Protein AF-A0AAW1EGA3-F1 (afdb_monomer_lite)

pLDDT: mean 71.76, std 21.98, range [34.47, 97.81]

InterPro domains:
  IPR052986 Interferon-induced very large GTPase [PTHR14819] (20-85)
  IPR060179 Interferon-induced very large GTPase 1, C-terminal [PF26772] (19-81)

Foldseek 3Di:
DDDDDDDDDDPDDPDDPPCVCVVPVPDPPDPDDPLNCLQVLLVLLCLVVCQVVVCVVVVHDRDDRDPVSPVRDPVSNVVSVCCVVVVPPPD

Sequence (91 aa):
MAQGNPVKSKPGMSVAGRDLHSLYPDRSISPEDPNSQMPSVYWRYVLARFNERFAKEYEQEPAEVPEEWEKITKEEALYSLRKGFLSGQYK

Radius of gyration: 19.72 Å; chains: 1; bounding box: 49×30×65 Å

Structure (mmCIF, N/CA/C/O backbone):
data_AF-A0AAW1EGA3-F1
#
_entry.id   AF-A0AAW1EGA3-F1
#
loop_
_atom_site.group_PDB
_atom_site.id
_atom_site.type_symbol
_atom_site.label_atom_id
_atom_site.label_alt_id
_atom_site.label_comp_id
_atom_site.label_asym_id
_atom_site.label_entity_id
_atom_site.label_seq_id
_atom_site.pdbx_PDB_ins_code
_atom_site.Cartn_x
_atom_site.Cartn_y
_atom_site.Cartn_z
_atom_site.occupancy
_atom_site.B_iso_or_equiv
_atom_site.auth_seq_id
_atom_site.auth_comp_id
_atom_site.auth_asym_id
_atom_site.auth_atom_id
_atom_site.pdbx_PDB_model_num
ATOM 1 N N . MET A 1 1 ? -41.360 -20.698 37.399 1.00 35.38 1 MET A N 1
ATOM 2 C CA . MET A 1 1 ? -39.948 -21.106 37.599 1.00 35.38 1 MET A CA 1
ATOM 3 C C . MET A 1 1 ? -39.552 -21.858 36.330 1.00 35.38 1 MET A C 1
ATOM 5 O O . MET A 1 1 ? -40.334 -22.703 35.938 1.00 35.38 1 MET A O 1
ATOM 9 N N . ALA A 1 2 ? -38.497 -21.578 35.573 1.00 38.03 2 ALA A N 1
ATOM 10 C CA . ALA A 1 2 ? -37.282 -20.822 35.822 1.00 38.03 2 ALA A CA 1
ATOM 11 C C . ALA A 1 2 ? -36.858 -20.034 34.566 1.00 38.03 2 ALA A C 1
ATOM 13 O O . ALA A 1 2 ? -37.194 -20.383 33.438 1.00 38.03 2 ALA A O 1
ATOM 14 N N . GLN A 1 3 ? -36.124 -18.960 34.833 1.00 38.31 3 GLN A N 1
ATOM 15 C CA . GLN A 1 3 ? -35.347 -18.140 33.910 1.00 38.31 3 GLN A CA 1
ATOM 16 C C . GLN A 1 3 ? -34.104 -18.898 33.408 1.00 38.31 3 GLN A C 1
ATOM 18 O O . GLN A 1 3 ? -33.543 -19.704 34.148 1.00 38.31 3 GLN A O 1
ATOM 23 N N . GLY A 1 4 ? -33.633 -18.571 32.201 1.00 34.47 4 GLY A N 1
ATOM 24 C CA . GLY A 1 4 ? -32.366 -19.044 31.631 1.00 34.47 4 GLY A CA 1
ATOM 25 C C . GLY A 1 4 ? -31.933 -18.177 30.444 1.00 34.47 4 GLY A C 1
ATOM 26 O O . GLY A 1 4 ? -32.439 -18.339 29.344 1.00 34.47 4 GLY A O 1
ATOM 27 N N . ASN A 1 5 ? -31.049 -17.221 30.725 1.00 44.78 5 ASN A N 1
ATOM 28 C CA . ASN A 1 5 ? -30.608 -16.070 29.922 1.00 44.78 5 ASN A CA 1
ATOM 29 C C . ASN A 1 5 ? -29.750 -16.388 28.662 1.00 44.78 5 ASN A C 1
ATOM 31 O O . ASN A 1 5 ? -29.288 -17.518 28.503 1.00 44.78 5 ASN A O 1
ATOM 35 N N . PRO A 1 6 ? -29.501 -15.384 27.785 1.00 46.28 6 PRO A N 1
ATOM 36 C CA . PRO A 1 6 ? -28.995 -15.553 26.423 1.00 46.28 6 PRO A CA 1
ATOM 37 C C . PRO A 1 6 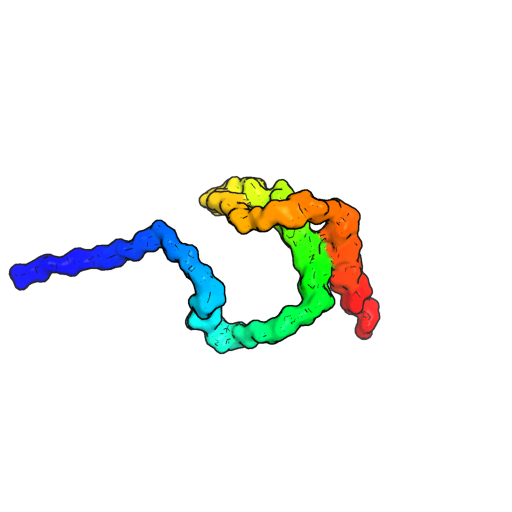? -27.477 -15.759 26.368 1.00 46.28 6 PRO A C 1
ATOM 39 O O . PRO A 1 6 ? -26.712 -15.155 27.126 1.00 46.28 6 PRO A O 1
ATOM 42 N N . VAL A 1 7 ? -27.024 -16.580 25.418 1.00 39.66 7 VAL A N 1
ATOM 43 C CA . VAL A 1 7 ? -25.597 -16.765 25.135 1.00 39.66 7 VAL A CA 1
ATOM 44 C C . VAL A 1 7 ? -25.047 -15.492 24.493 1.00 39.66 7 VAL A C 1
ATOM 46 O O . VAL A 1 7 ? -25.315 -15.182 23.337 1.00 39.66 7 VAL A O 1
ATOM 49 N N . LYS A 1 8 ? -24.256 -14.753 25.275 1.00 41.97 8 LYS A N 1
ATOM 50 C CA . LYS A 1 8 ? -23.355 -13.702 24.799 1.00 41.97 8 LYS A CA 1
ATOM 51 C C . LYS A 1 8 ? -22.281 -14.341 23.912 1.00 41.97 8 LYS A C 1
ATOM 53 O O . LYS A 1 8 ? -21.452 -15.100 24.414 1.00 41.97 8 LYS A O 1
ATOM 58 N N . SER A 1 9 ? -22.257 -14.022 22.623 1.00 42.69 9 SER A N 1
ATOM 59 C CA . SER A 1 9 ? -21.117 -14.320 21.751 1.00 42.69 9 SER A CA 1
ATOM 60 C C . SER A 1 9 ? -19.995 -13.312 22.019 1.00 42.69 9 SER A C 1
ATOM 62 O O . SER A 1 9 ? -20.171 -12.107 21.848 1.00 42.69 9 SER A O 1
ATOM 64 N N . LYS A 1 10 ? -18.859 -13.817 22.507 1.00 42.53 10 LYS A N 1
ATOM 65 C CA . LYS A 1 10 ? -17.635 -13.058 22.810 1.00 42.53 10 LYS A CA 1
ATOM 66 C C . LYS A 1 10 ? -16.983 -12.520 21.521 1.00 42.53 10 LYS A C 1
ATOM 68 O O . LYS A 1 10 ? -16.925 -13.276 20.551 1.00 42.53 10 LYS A O 1
ATOM 73 N N . PRO A 1 11 ? -16.428 -11.294 21.509 1.00 45.53 11 PRO A N 1
ATOM 74 C CA . PRO A 1 11 ? -15.562 -10.832 20.431 1.00 45.53 11 PRO A CA 1
ATOM 75 C C . PRO A 1 11 ? -14.147 -11.376 20.673 1.00 45.53 11 PRO A C 1
ATOM 77 O O . PRO A 1 11 ? -13.593 -11.220 21.759 1.00 45.53 11 PRO A O 1
ATOM 80 N N . GLY A 1 12 ? -13.597 -12.079 19.686 1.00 51.44 12 GLY A N 1
ATOM 81 C CA . GLY A 1 12 ? -12.259 -12.676 19.782 1.00 51.44 12 GLY A CA 1
ATOM 82 C C . GLY A 1 12 ? -12.074 -13.966 18.988 1.00 51.44 12 GLY A C 1
ATOM 83 O O . GLY A 1 12 ? -11.268 -14.806 19.380 1.00 51.44 12 GLY A O 1
ATOM 84 N N . MET A 1 13 ? -12.826 -14.169 17.903 1.00 43.72 13 MET A N 1
ATOM 85 C CA . MET A 1 13 ? -12.653 -15.353 17.068 1.00 43.72 13 MET A CA 1
ATOM 86 C C . MET A 1 13 ? -11.689 -15.024 15.931 1.00 43.72 13 MET A C 1
ATOM 88 O O . MET A 1 13 ? -12.088 -14.582 14.857 1.00 43.72 13 MET A O 1
ATOM 92 N N . SER A 1 14 ? -10.401 -15.238 16.197 1.00 54.41 14 SER A N 1
ATOM 93 C CA . SER A 1 14 ? -9.427 -15.543 15.153 1.00 54.41 14 SER A CA 1
ATOM 94 C C . SER A 1 14 ? -9.908 -16.818 14.460 1.00 54.41 14 SER A C 1
ATOM 96 O O . SER A 1 14 ? -9.738 -17.936 14.950 1.00 54.41 14 SER A O 1
ATOM 98 N N . VAL A 1 15 ? -10.642 -16.629 13.368 1.00 49.88 15 VAL A N 1
ATOM 99 C CA . VAL A 1 15 ? -11.095 -17.714 12.511 1.00 49.88 15 VAL A CA 1
ATOM 100 C C . VAL A 1 15 ? -9.896 -18.129 11.672 1.00 49.88 15 VAL A C 1
ATOM 102 O O . VAL A 1 15 ? -9.486 -17.438 10.740 1.00 49.88 15 VAL A O 1
ATOM 105 N N . ALA A 1 16 ? -9.312 -19.273 12.028 1.00 50.31 16 ALA A N 1
ATOM 106 C CA . ALA A 1 16 ? -8.410 -19.992 11.144 1.00 50.31 16 ALA A CA 1
ATOM 107 C C . ALA A 1 16 ? -9.116 -20.162 9.790 1.00 50.31 16 ALA A C 1
ATOM 109 O O . ALA A 1 16 ? -10.284 -20.546 9.769 1.00 50.31 16 ALA A O 1
ATOM 110 N N . GLY A 1 17 ? -8.422 -19.893 8.676 1.00 51.53 17 GLY A N 1
ATOM 111 C CA . GLY A 1 17 ? -8.987 -19.703 7.323 1.00 51.53 17 GLY A CA 1
ATOM 112 C C . GLY A 1 17 ? -9.872 -20.820 6.739 1.00 51.53 17 GLY A C 1
ATOM 113 O O . GLY A 1 17 ? -10.323 -20.717 5.605 1.00 51.53 17 GLY A O 1
ATOM 114 N N . ARG A 1 18 ? -10.153 -21.871 7.509 1.00 49.19 18 ARG A N 1
ATOM 115 C CA . ARG A 1 18 ? -11.072 -22.963 7.200 1.00 49.19 18 ARG A CA 1
ATOM 116 C C . ARG A 1 18 ? -12.547 -22.543 7.228 1.00 49.19 18 ARG A C 1
ATOM 118 O O . ARG A 1 18 ? -13.303 -23.055 6.409 1.00 49.19 18 ARG A O 1
ATOM 125 N N . ASP A 1 19 ? -12.954 -21.586 8.067 1.00 50.66 19 ASP A N 1
ATOM 126 C CA . ASP A 1 19 ? -14.384 -21.226 8.166 1.00 50.66 19 ASP A CA 1
ATOM 127 C C . ASP A 1 19 ? -14.840 -20.178 7.135 1.00 50.66 19 ASP A C 1
ATOM 129 O O . ASP A 1 19 ? -16.027 -19.894 7.018 1.00 50.66 19 ASP A O 1
ATOM 133 N N . LEU A 1 20 ? -13.938 -19.627 6.316 1.00 50.53 20 LEU A N 1
ATOM 134 C CA . LEU A 1 20 ? -14.333 -18.732 5.217 1.00 50.53 20 LEU A CA 1
ATOM 135 C C . LEU A 1 20 ? -15.108 -19.471 4.113 1.00 50.53 20 LEU A C 1
ATOM 137 O O . LEU A 1 20 ? -15.960 -18.879 3.451 1.00 50.53 20 LEU A O 1
ATOM 141 N N . HIS A 1 21 ? -14.849 -20.768 3.942 1.00 53.91 21 HIS A N 1
ATOM 142 C CA . HIS A 1 21 ? -15.543 -21.609 2.967 1.00 53.91 21 HIS A CA 1
ATOM 143 C C . HIS A 1 21 ? -16.993 -21.915 3.343 1.00 53.91 21 HIS A C 1
ATOM 145 O O . HIS A 1 21 ? -17.830 -22.071 2.458 1.00 53.91 21 HIS A O 1
ATOM 151 N N . SER A 1 22 ? -17.306 -22.006 4.638 1.00 54.88 22 SER A N 1
ATOM 152 C CA . SER A 1 22 ? -18.650 -22.378 5.092 1.00 54.88 22 SER A CA 1
ATOM 153 C C . SER A 1 22 ? -19.669 -21.253 4.892 1.00 54.88 22 SER A C 1
ATOM 155 O O . SER A 1 22 ? -20.861 -21.524 4.769 1.00 54.88 22 SER A O 1
ATOM 157 N N . LEU A 1 23 ? -19.203 -20.003 4.795 1.00 57.88 23 LEU A N 1
ATOM 158 C CA . LEU A 1 23 ? -20.043 -18.826 4.559 1.00 57.88 23 LEU A CA 1
ATOM 159 C C . LEU A 1 23 ? -20.366 -18.596 3.073 1.00 57.88 23 LEU A C 1
ATOM 161 O O . LEU A 1 23 ? -21.363 -17.950 2.764 1.00 57.88 23 LEU A O 1
ATOM 165 N N . TYR A 1 24 ? -19.554 -19.134 2.156 1.00 54.28 24 TYR A N 1
ATOM 166 C CA . TYR A 1 24 ? -19.720 -18.971 0.708 1.00 54.28 24 TYR A CA 1
ATOM 167 C C . TYR A 1 24 ? -19.439 -20.298 -0.014 1.00 54.28 24 TYR A C 1
ATOM 169 O O . TYR A 1 24 ? -18.373 -20.457 -0.615 1.00 54.28 24 TYR A O 1
ATOM 177 N N . PRO A 1 25 ? -20.380 -21.259 0.028 1.00 56.91 25 PRO A N 1
ATOM 178 C CA . PRO A 1 25 ? -20.177 -22.611 -0.501 1.00 56.91 25 PRO A CA 1
ATOM 179 C C . PRO A 1 25 ? -19.924 -22.671 -2.019 1.00 56.91 25 PRO A C 1
ATOM 181 O O . PRO A 1 25 ? -19.414 -23.675 -2.501 1.00 56.91 25 PRO A O 1
ATOM 184 N N . ASP A 1 26 ? -20.228 -21.601 -2.760 1.00 57.44 26 ASP A N 1
ATOM 185 C CA . ASP A 1 26 ? -19.997 -21.489 -4.211 1.00 57.44 26 ASP A CA 1
ATOM 186 C C . ASP A 1 26 ? -18.637 -20.855 -4.573 1.00 57.44 26 ASP A C 1
ATOM 188 O O . ASP A 1 26 ? -18.274 -20.702 -5.739 1.00 57.44 26 ASP A O 1
ATOM 192 N N . ARG A 1 27 ? -17.833 -20.457 -3.578 1.00 54.41 27 ARG A N 1
ATOM 193 C CA . ARG A 1 27 ? -16.511 -19.885 -3.841 1.00 54.41 27 ARG A CA 1
ATOM 194 C C . ARG A 1 27 ? -15.513 -21.012 -4.081 1.00 54.41 27 ARG A C 1
ATOM 196 O O . ARG A 1 27 ? -14.825 -21.458 -3.164 1.00 54.41 27 ARG A O 1
ATOM 203 N N . SER A 1 28 ? -15.407 -21.461 -5.330 1.00 53.53 28 SER A N 1
ATOM 204 C CA . SER A 1 28 ? -14.274 -22.271 -5.770 1.00 53.53 28 SER A CA 1
ATOM 205 C C . SER A 1 28 ? -12.986 -21.485 -5.508 1.00 53.53 28 SER A C 1
ATOM 207 O O . SER A 1 28 ? -12.718 -20.483 -6.177 1.00 53.53 28 SER A O 1
ATOM 209 N N . ILE A 1 29 ? -12.185 -21.905 -4.526 1.00 54.06 29 ILE A N 1
ATOM 210 C CA . ILE A 1 29 ? -10.804 -21.434 -4.414 1.00 54.06 29 ILE A CA 1
ATOM 211 C C . ILE A 1 29 ? -10.037 -22.142 -5.524 1.00 54.06 29 ILE A C 1
ATOM 213 O O . ILE A 1 29 ? -9.497 -23.231 -5.338 1.00 54.06 29 ILE A O 1
ATOM 217 N N . SER A 1 30 ? -10.067 -21.556 -6.720 1.00 51.56 30 SER A N 1
ATOM 218 C CA . SER A 1 30 ? -9.126 -21.936 -7.764 1.00 51.56 30 SER A CA 1
ATOM 219 C C . SER A 1 30 ? -7.710 -21.689 -7.244 1.00 51.56 30 SER A C 1
ATOM 221 O O . SER A 1 30 ? -7.504 -20.688 -6.548 1.00 51.56 30 SER A O 1
ATOM 223 N N . PRO A 1 31 ? -6.738 -22.563 -7.566 1.00 51.78 31 PRO A N 1
ATOM 224 C CA . PRO A 1 31 ? -5.338 -22.268 -7.305 1.00 51.78 31 PRO A CA 1
ATOM 225 C C . PRO A 1 31 ? -5.043 -20.895 -7.899 1.00 51.78 31 PRO A C 1
ATOM 227 O O . PRO A 1 31 ? -5.358 -20.627 -9.060 1.00 51.78 31 PRO A O 1
ATOM 230 N N . GLU A 1 32 ? -4.547 -20.008 -7.048 1.00 53.22 32 GLU A N 1
ATOM 231 C CA . GLU A 1 32 ? -4.260 -18.627 -7.395 1.00 53.22 32 GLU A CA 1
ATOM 232 C C . GLU A 1 32 ? -3.389 -18.583 -8.653 1.00 53.22 32 GLU A C 1
ATOM 234 O O . GLU A 1 32 ? -2.278 -19.111 -8.674 1.00 53.22 32 GLU A O 1
ATOM 239 N N . ASP A 1 33 ? -3.917 -17.993 -9.732 1.00 56.53 33 ASP A N 1
ATOM 240 C CA . ASP A 1 33 ? -3.124 -17.732 -10.929 1.00 56.53 33 ASP A CA 1
ATOM 241 C C . ASP A 1 33 ? -1.940 -16.851 -10.495 1.00 56.53 33 ASP A C 1
ATOM 243 O O . ASP A 1 33 ? -2.168 -15.765 -9.948 1.00 56.53 33 ASP A O 1
ATOM 247 N N . PRO A 1 34 ? -0.682 -17.263 -10.725 1.00 53.56 34 PRO A N 1
ATOM 248 C CA . PRO A 1 34 ? 0.484 -16.442 -10.408 1.00 53.56 34 PRO A CA 1
ATOM 249 C C . PRO A 1 34 ? 0.403 -15.042 -11.040 1.00 53.56 34 PRO A C 1
ATOM 251 O O . PRO A 1 34 ? 0.909 -14.069 -10.484 1.00 53.56 34 PRO A O 1
ATOM 254 N N . ASN A 1 35 ? -0.296 -14.899 -12.172 1.00 52.94 35 ASN A N 1
ATOM 255 C CA . ASN A 1 35 ? -0.540 -13.606 -12.810 1.00 52.94 35 ASN A CA 1
ATOM 256 C C . ASN A 1 35 ? -1.586 -12.752 -12.073 1.00 52.94 35 ASN A C 1
ATOM 258 O O . ASN A 1 35 ? -1.537 -11.522 -12.157 1.00 52.94 35 ASN A O 1
ATOM 262 N N . SER A 1 36 ? -2.484 -13.367 -11.296 1.00 57.34 36 SER A N 1
ATOM 263 C CA . SER A 1 36 ? -3.436 -12.679 -10.412 1.00 57.34 36 SER A CA 1
ATOM 264 C C . SER A 1 36 ? -2.759 -12.045 -9.191 1.00 57.34 36 SER A C 1
ATOM 266 O O . SER A 1 36 ? -3.356 -11.189 -8.535 1.00 57.34 36 SER A O 1
ATOM 268 N N . GLN A 1 37 ? -1.509 -12.412 -8.887 1.00 57.50 37 GLN A N 1
ATOM 269 C CA . GLN A 1 37 ? -0.732 -11.797 -7.807 1.00 57.50 37 GLN A CA 1
ATOM 270 C C . GLN A 1 37 ? -0.212 -10.402 -8.178 1.00 57.50 37 GLN A C 1
ATOM 272 O O . GLN A 1 37 ? 0.167 -9.631 -7.306 1.00 57.50 37 GLN A O 1
ATOM 277 N N . MET A 1 38 ? -0.185 -10.022 -9.457 1.00 56.19 38 MET A N 1
ATOM 278 C CA . MET A 1 38 ? 0.450 -8.758 -9.838 1.00 56.19 38 MET A CA 1
ATOM 279 C C . MET A 1 38 ? -0.389 -7.525 -9.481 1.00 56.19 38 MET A C 1
ATOM 281 O O . MET A 1 38 ? 0.127 -6.672 -8.768 1.00 56.19 38 MET A O 1
ATOM 285 N N . PRO A 1 39 ? -1.691 -7.430 -9.806 1.00 57.50 39 PRO A N 1
ATOM 286 C CA . PRO A 1 39 ? -2.533 -6.351 -9.277 1.00 57.50 39 PRO A CA 1
ATOM 287 C C . PRO A 1 39 ? -2.605 -6.336 -7.740 1.00 57.50 39 PRO A C 1
ATOM 289 O O . PRO A 1 39 ? -2.909 -5.302 -7.145 1.00 57.50 39 PRO A O 1
ATOM 292 N N . SER A 1 40 ? -2.308 -7.466 -7.085 1.00 77.56 40 SER A N 1
ATOM 293 C CA . SER A 1 40 ? -2.300 -7.558 -5.626 1.00 77.56 40 SER A CA 1
ATOM 294 C C . SER A 1 40 ? -1.128 -6.797 -4.998 1.00 77.56 40 SER A C 1
ATOM 296 O O . SER A 1 40 ? -1.301 -6.237 -3.921 1.00 77.56 40 SER A O 1
ATOM 298 N N . VAL A 1 41 ? 0.023 -6.657 -5.672 1.00 90.88 41 VAL A N 1
ATOM 299 C CA . VAL A 1 41 ? 1.175 -5.895 -5.145 1.00 90.88 41 VAL A CA 1
ATOM 300 C C . VAL A 1 41 ? 0.827 -4.417 -4.942 1.00 90.88 41 VAL A C 1
ATOM 302 O O . VAL A 1 41 ? 1.166 -3.844 -3.906 1.00 90.88 41 VAL A O 1
ATOM 305 N N . TYR A 1 42 ? 0.091 -3.803 -5.875 1.00 93.19 42 TYR A N 1
ATOM 306 C CA . TYR A 1 42 ? -0.388 -2.429 -5.708 1.00 93.19 42 TYR A CA 1
ATOM 307 C C . TYR A 1 42 ? -1.310 -2.283 -4.492 1.00 93.19 42 TYR A C 1
ATOM 309 O O . TYR A 1 42 ? -1.107 -1.392 -3.668 1.00 93.19 42 TYR A O 1
ATOM 317 N N . TRP A 1 43 ? -2.300 -3.167 -4.344 1.00 91.75 43 TRP A N 1
ATOM 318 C CA . TRP A 1 43 ? -3.219 -3.106 -3.207 1.00 91.75 43 TRP A CA 1
ATOM 319 C C . TRP A 1 43 ? -2.519 -3.366 -1.874 1.00 91.75 43 TRP A C 1
ATOM 321 O O . TRP A 1 43 ? -2.818 -2.685 -0.899 1.00 91.75 43 TRP A O 1
ATOM 331 N N . ARG A 1 44 ? -1.532 -4.267 -1.841 1.00 94.31 44 ARG A N 1
ATOM 332 C CA . ARG A 1 44 ? -0.679 -4.494 -0.665 1.00 94.31 44 ARG A CA 1
ATOM 333 C C . ARG A 1 44 ? 0.071 -3.224 -0.259 1.00 94.31 44 ARG A C 1
ATOM 335 O O . ARG A 1 44 ? 0.044 -2.857 0.910 1.00 94.31 44 ARG A O 1
ATOM 342 N N . TYR A 1 45 ? 0.654 -2.513 -1.227 1.00 95.69 45 TYR A N 1
ATOM 343 C CA . TYR A 1 45 ? 1.309 -1.220 -1.000 1.00 95.69 45 TYR A CA 1
ATOM 344 C C . TYR A 1 45 ? 0.339 -0.149 -0.476 1.00 95.69 45 TYR A C 1
ATOM 346 O O . TYR A 1 45 ? 0.670 0.595 0.448 1.00 95.69 45 TYR A O 1
ATOM 354 N N . VAL A 1 46 ? -0.860 -0.053 -1.065 1.00 95.44 46 VAL A N 1
ATOM 355 C CA . VAL A 1 46 ? -1.888 0.912 -0.640 1.00 95.44 46 VAL A CA 1
ATOM 356 C C . VAL A 1 46 ? -2.339 0.616 0.786 1.00 95.44 46 VAL A C 1
ATOM 358 O O . VAL A 1 46 ? -2.357 1.520 1.617 1.00 95.44 46 VAL A O 1
ATOM 361 N N . LEU A 1 47 ? -2.659 -0.640 1.090 1.00 94.62 47 LEU A N 1
ATOM 362 C CA . LEU A 1 47 ? -3.090 -1.029 2.425 1.00 94.62 47 LEU A CA 1
ATOM 363 C C . LEU A 1 47 ? -1.990 -0.752 3.446 1.00 94.62 47 LEU A C 1
ATOM 365 O O . LEU A 1 47 ? -2.254 -0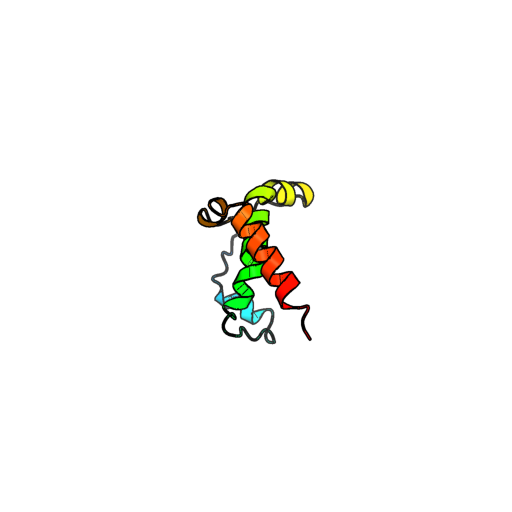.015 4.382 1.00 94.62 47 LEU A O 1
ATOM 369 N N . ALA A 1 48 ? -0.748 -1.189 3.221 1.00 95.56 48 ALA A N 1
ATOM 370 C CA . ALA A 1 48 ? 0.348 -0.958 4.167 1.00 95.56 48 ALA A CA 1
ATOM 371 C C . ALA A 1 48 ? 0.566 0.528 4.523 1.00 95.56 48 ALA A C 1
ATOM 373 O O . ALA A 1 48 ? 0.911 0.849 5.653 1.00 95.56 48 ALA A O 1
ATOM 374 N N . ARG A 1 49 ? 0.335 1.461 3.587 1.00 96.12 49 ARG A N 1
ATOM 375 C CA . ARG A 1 49 ? 0.599 2.900 3.804 1.00 96.12 49 ARG A CA 1
ATOM 376 C C . ARG A 1 49 ? -0.601 3.719 4.243 1.00 96.12 49 ARG A C 1
ATOM 378 O O . ARG A 1 49 ? -0.430 4.787 4.829 1.00 96.12 49 ARG A O 1
ATOM 385 N N . PHE A 1 50 ? -1.802 3.280 3.890 1.00 96.06 50 PHE A N 1
ATOM 386 C CA . PHE A 1 50 ? -3.027 4.041 4.118 1.00 96.06 50 PHE A CA 1
ATOM 387 C C . PHE A 1 50 ? -3.983 3.345 5.091 1.00 96.06 50 PHE A C 1
ATOM 389 O O . PHE A 1 50 ? -5.053 3.890 5.348 1.00 96.06 50 PHE A O 1
ATOM 396 N N . ASN A 1 51 ? -3.590 2.205 5.674 1.00 96.06 51 ASN A N 1
ATOM 397 C CA . ASN A 1 51 ? -4.385 1.425 6.624 1.00 96.06 51 ASN A CA 1
ATOM 398 C C . ASN A 1 51 ? -5.014 2.289 7.724 1.00 96.06 51 ASN A C 1
ATOM 400 O O . ASN A 1 51 ? -6.226 2.283 7.897 1.00 96.06 51 ASN A O 1
ATOM 404 N N . GLU A 1 52 ? -4.205 3.106 8.405 1.00 96.12 52 GLU A N 1
ATOM 405 C CA . GLU A 1 52 ? -4.687 3.984 9.479 1.00 96.12 52 GLU A CA 1
ATOM 406 C C . GLU A 1 52 ? -5.711 5.011 8.988 1.00 96.12 52 GLU A C 1
ATOM 408 O O . GLU A 1 52 ? -6.655 5.350 9.699 1.00 96.12 52 GLU A O 1
ATOM 413 N N . ARG A 1 53 ? -5.546 5.514 7.757 1.00 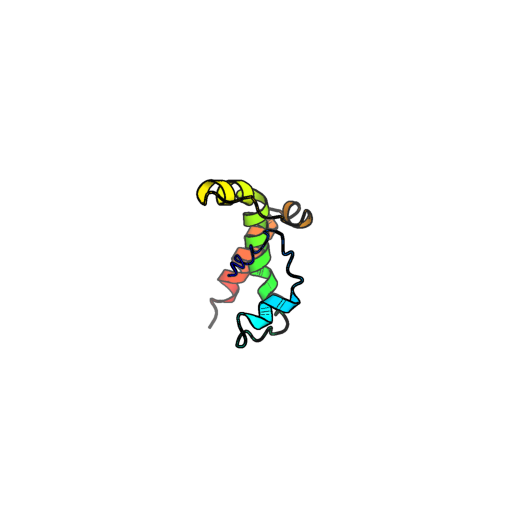97.31 53 ARG A N 1
ATOM 414 C CA . ARG A 1 53 ? -6.488 6.477 7.178 1.00 97.31 53 ARG A CA 1
ATOM 415 C C . ARG A 1 53 ? -7.815 5.812 6.85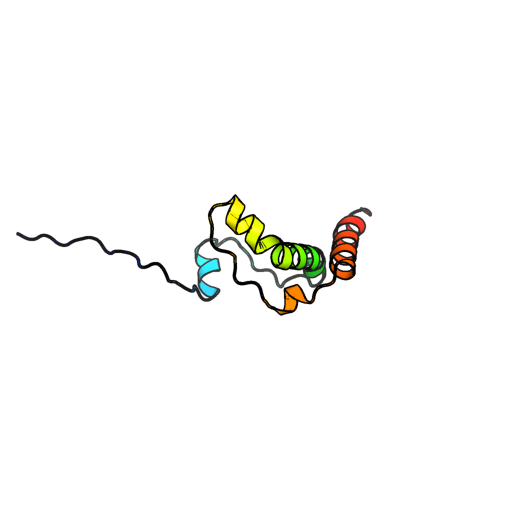3 1.00 97.31 53 ARG A C 1
ATOM 417 O O . ARG A 1 53 ? -8.849 6.408 7.123 1.00 97.31 53 ARG A O 1
ATOM 424 N N . PHE A 1 54 ? -7.785 4.595 6.314 1.00 95.56 54 PHE A N 1
ATOM 425 C CA . PHE A 1 54 ? -9.000 3.819 6.084 1.00 95.56 54 PHE A CA 1
ATOM 426 C C . PHE A 1 54 ? -9.701 3.497 7.403 1.00 95.56 54 PHE A C 1
ATOM 428 O O . PHE A 1 54 ? -10.890 3.754 7.532 1.00 95.56 54 PHE A O 1
ATOM 435 N N . ALA A 1 55 ? -8.959 3.022 8.402 1.00 96.94 55 ALA A N 1
ATOM 436 C CA . ALA A 1 55 ? -9.485 2.741 9.731 1.00 96.94 55 ALA A CA 1
ATOM 437 C C . ALA A 1 55 ? -10.194 3.963 10.330 1.00 96.94 55 ALA A C 1
ATOM 439 O O . ALA A 1 55 ? -11.349 3.882 10.735 1.00 96.94 55 ALA A O 1
ATOM 440 N N . LYS A 1 56 ? -9.544 5.131 10.276 1.00 97.19 56 LYS A N 1
ATOM 441 C CA . LYS A 1 56 ? -10.120 6.385 10.763 1.00 97.19 56 LYS A CA 1
ATOM 442 C C . LYS A 1 56 ? -11.382 6.805 10.004 1.00 97.19 56 LYS A C 1
ATOM 444 O O . LYS A 1 56 ? -12.342 7.214 10.644 1.00 97.19 56 LYS A O 1
ATOM 449 N N . GLU A 1 57 ? -11.369 6.741 8.673 1.00 97.81 57 GLU A N 1
ATOM 450 C CA . GLU A 1 57 ? -12.503 7.156 7.831 1.00 97.81 57 GLU A CA 1
ATOM 451 C C . GLU A 1 57 ? -13.753 6.308 8.092 1.00 97.81 57 GLU A C 1
ATOM 453 O O . GLU A 1 57 ? -14.866 6.820 8.091 1.00 97.81 57 GLU A O 1
ATOM 458 N N . TYR A 1 58 ? -13.563 5.013 8.343 1.00 96.12 58 TYR A N 1
ATOM 459 C CA . TYR A 1 58 ? -14.659 4.068 8.554 1.00 96.12 58 TYR A CA 1
ATOM 460 C C . TYR A 1 58 ? -14.933 3.765 10.034 1.00 96.12 58 TYR A C 1
ATOM 462 O O . TYR A 1 58 ? -15.689 2.838 10.333 1.00 96.12 58 TYR A O 1
ATOM 470 N N . GLU A 1 59 ? -14.326 4.525 10.953 1.00 96.31 59 GLU A N 1
ATOM 471 C CA . GLU A 1 59 ? -14.441 4.338 12.408 1.00 96.31 59 GLU A CA 1
ATOM 472 C C . GLU A 1 59 ? -14.146 2.888 12.849 1.00 96.31 59 GLU A C 1
ATOM 474 O O . GLU A 1 59 ? -14.811 2.323 13.715 1.00 96.31 59 GLU A O 1
ATOM 479 N N . GLN A 1 60 ? -13.150 2.268 12.215 1.00 96.50 60 GLN A N 1
ATOM 480 C CA . GLN A 1 60 ? -12.673 0.914 12.501 1.00 96.50 60 GLN A CA 1
ATOM 481 C C . GLN A 1 60 ? -11.255 0.933 13.079 1.00 96.50 60 GLN A C 1
ATOM 483 O O . GLN A 1 60 ? -10.551 1.942 13.041 1.00 96.50 60 GLN A O 1
ATOM 488 N N . GLU A 1 61 ? -10.815 -0.218 13.583 1.00 96.12 61 GLU A N 1
ATOM 489 C CA . GLU A 1 61 ? -9.414 -0.442 13.935 1.00 96.12 61 GLU A CA 1
ATOM 490 C C . GLU A 1 61 ? -8.568 -0.717 12.674 1.00 96.12 61 GLU A C 1
ATOM 492 O O . GLU A 1 61 ? -9.064 -1.326 11.719 1.00 96.12 61 GLU A O 1
ATOM 497 N N . PRO A 1 62 ? -7.294 -0.275 12.629 1.00 94.69 62 PRO A N 1
ATOM 498 C CA . PRO A 1 62 ? -6.384 -0.620 11.541 1.00 94.69 62 PRO A CA 1
ATOM 499 C C . PRO A 1 62 ? -6.210 -2.133 11.418 1.00 94.69 62 PRO A C 1
ATOM 501 O O . PRO A 1 62 ? -6.066 -2.835 12.415 1.00 94.69 62 PRO A O 1
ATOM 504 N N . ALA A 1 63 ? -6.179 -2.638 10.185 1.00 92.88 63 ALA A N 1
ATOM 505 C CA . ALA A 1 63 ? -5.945 -4.057 9.947 1.00 92.88 63 ALA A CA 1
ATOM 506 C C . ALA A 1 63 ? -4.506 -4.460 10.314 1.00 92.88 63 ALA A C 1
ATOM 508 O O . ALA A 1 63 ? -3.570 -3.688 10.115 1.00 92.88 63 ALA A O 1
ATOM 509 N N . GLU A 1 64 ? -4.298 -5.693 10.768 1.00 93.31 64 GLU A N 1
ATOM 510 C CA . GLU A 1 64 ? -2.951 -6.253 10.903 1.00 93.31 64 GLU A CA 1
ATOM 511 C C . GLU A 1 64 ? -2.400 -6.589 9.510 1.00 93.31 64 GLU A C 1
ATOM 513 O O . GLU A 1 64 ? -2.815 -7.558 8.870 1.00 93.31 64 GLU A O 1
ATOM 518 N N . VAL A 1 65 ? -1.488 -5.754 9.008 1.00 91.12 65 VAL A N 1
ATOM 519 C CA . VAL A 1 65 ? -0.826 -5.943 7.710 1.00 91.12 65 VAL A CA 1
ATOM 520 C C . VAL A 1 65 ? 0.568 -6.548 7.906 1.00 91.12 65 VAL A C 1
ATOM 522 O O . VAL A 1 65 ? 1.278 -6.126 8.817 1.00 91.12 65 VAL A O 1
ATOM 525 N N . PRO A 1 66 ? 0.995 -7.511 7.065 1.00 92.94 66 PRO A N 1
ATOM 526 C CA . PRO A 1 66 ? 2.335 -8.087 7.165 1.00 92.94 66 PRO A CA 1
ATOM 527 C C . PRO A 1 66 ? 3.435 -7.043 6.936 1.00 92.94 66 PRO A C 1
ATOM 529 O O . PRO A 1 66 ? 3.352 -6.250 5.994 1.00 92.94 66 PRO A O 1
ATOM 532 N N . GLU A 1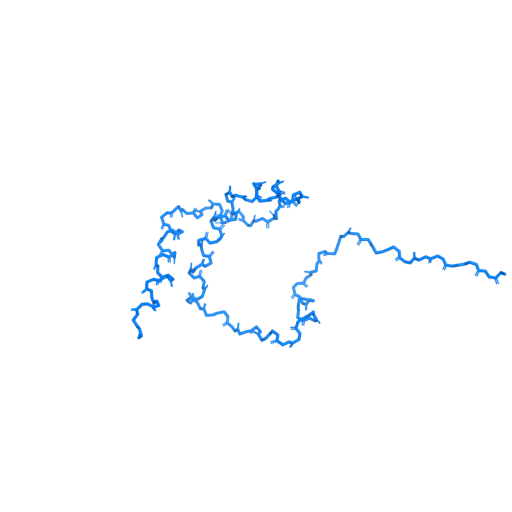 67 ? 4.501 -7.091 7.738 1.00 91.44 67 GLU A N 1
ATOM 533 C CA . GLU A 1 67 ? 5.641 -6.161 7.664 1.00 91.44 67 GLU A CA 1
ATOM 534 C C . GLU A 1 67 ? 6.312 -6.182 6.278 1.00 91.44 67 GLU A C 1
ATOM 536 O O . GLU A 1 67 ? 6.829 -5.181 5.783 1.00 91.44 67 GLU A O 1
ATOM 541 N N . GLU A 1 68 ? 6.263 -7.317 5.577 1.00 92.56 68 GLU A N 1
ATOM 542 C CA . GLU A 1 68 ? 6.799 -7.438 4.223 1.00 92.56 68 GLU A CA 1
ATOM 543 C C . GLU A 1 68 ? 6.102 -6.504 3.229 1.00 92.56 68 GLU A C 1
ATOM 545 O O . GLU A 1 68 ? 6.683 -6.161 2.200 1.00 92.56 68 GLU A O 1
ATOM 550 N N . TRP A 1 69 ? 4.860 -6.089 3.499 1.00 94.25 69 TRP A N 1
ATOM 551 C CA . TRP A 1 69 ? 4.121 -5.190 2.614 1.00 94.25 69 TRP A CA 1
ATOM 552 C C . TRP A 1 69 ? 4.634 -3.754 2.718 1.00 94.25 69 TRP A C 1
ATOM 554 O O . TRP A 1 69 ? 4.577 -3.018 1.734 1.00 94.25 69 TRP A O 1
ATOM 564 N N . GLU A 1 70 ? 5.203 -3.370 3.862 1.00 91.75 70 GLU A N 1
ATOM 565 C CA . GLU A 1 70 ? 5.840 -2.062 4.045 1.00 91.75 70 GLU A CA 1
ATOM 566 C C . GLU A 1 70 ? 7.118 -1.921 3.210 1.00 91.75 70 GLU A C 1
ATOM 568 O O . GLU A 1 70 ? 7.485 -0.816 2.800 1.00 91.75 70 GLU A O 1
ATOM 573 N N . LYS A 1 71 ? 7.764 -3.054 2.903 1.00 95.38 71 LYS A N 1
ATOM 574 C CA . LYS A 1 71 ? 8.983 -3.127 2.085 1.00 95.38 71 LYS A CA 1
ATOM 575 C C . LYS A 1 71 ? 8.703 -2.925 0.594 1.00 95.38 71 LYS A C 1
ATOM 577 O O . LYS A 1 71 ? 9.641 -2.682 -0.160 1.00 95.38 71 LYS A O 1
ATOM 582 N N . ILE A 1 72 ? 7.436 -2.987 0.170 1.00 95.06 72 ILE A N 1
ATOM 583 C CA . ILE A 1 72 ? 7.050 -2.768 -1.226 1.00 95.06 72 ILE A CA 1
ATOM 584 C C . ILE A 1 72 ? 7.318 -1.307 -1.601 1.00 95.06 72 ILE A C 1
ATOM 586 O O . ILE A 1 72 ? 6.843 -0.356 -0.963 1.00 95.06 72 ILE A O 1
ATOM 590 N N . THR A 1 73 ? 8.064 -1.127 -2.682 1.00 96.25 73 THR A N 1
ATOM 591 C CA . THR A 1 73 ? 8.382 0.190 -3.230 1.00 96.25 73 THR A CA 1
ATOM 592 C C . THR A 1 73 ? 7.232 0.738 -4.072 1.00 96.25 73 THR A C 1
ATOM 594 O O . THR A 1 73 ? 6.376 0.010 -4.588 1.00 96.25 73 THR A O 1
ATOM 597 N N . LYS A 1 74 ? 7.206 2.062 -4.245 1.00 95.31 74 LYS A N 1
ATOM 598 C CA . LYS A 1 74 ? 6.213 2.715 -5.106 1.00 95.31 74 LYS A CA 1
ATOM 599 C C . LYS A 1 74 ? 6.367 2.248 -6.556 1.00 95.31 74 LYS A C 1
ATOM 601 O O . LYS A 1 74 ? 5.375 2.100 -7.266 1.00 95.31 74 LYS A O 1
ATOM 606 N N . GLU A 1 75 ? 7.600 2.012 -6.984 1.00 95.31 75 GLU A N 1
ATOM 607 C CA . GLU A 1 75 ? 7.972 1.563 -8.320 1.00 95.31 75 GLU A CA 1
ATOM 608 C C . GLU A 1 75 ? 7.411 0.166 -8.601 1.00 95.31 75 GLU A C 1
ATOM 610 O O . GLU A 1 75 ? 6.756 -0.027 -9.627 1.00 95.31 75 GLU A O 1
ATOM 615 N N . GLU A 1 76 ? 7.579 -0.778 -7.669 1.00 93.25 76 GLU A N 1
ATOM 616 C CA . GLU A 1 76 ? 7.002 -2.126 -7.762 1.00 93.25 76 GLU A CA 1
ATOM 617 C C . GLU A 1 76 ? 5.472 -2.081 -7.809 1.00 93.25 76 GLU A C 1
ATOM 619 O O . GLU A 1 76 ? 4.857 -2.704 -8.678 1.00 93.25 76 GLU A O 1
ATOM 624 N N . ALA A 1 77 ? 4.848 -1.283 -6.937 1.00 93.56 77 ALA A N 1
ATOM 625 C CA . ALA A 1 77 ? 3.400 -1.103 -6.919 1.00 93.56 77 ALA A CA 1
ATOM 626 C C . ALA A 1 77 ? 2.881 -0.557 -8.261 1.00 93.56 77 ALA A C 1
ATOM 628 O O . ALA A 1 77 ? 1.947 -1.115 -8.842 1.00 93.56 77 ALA A O 1
ATOM 629 N N . LEU A 1 78 ? 3.509 0.490 -8.803 1.00 92.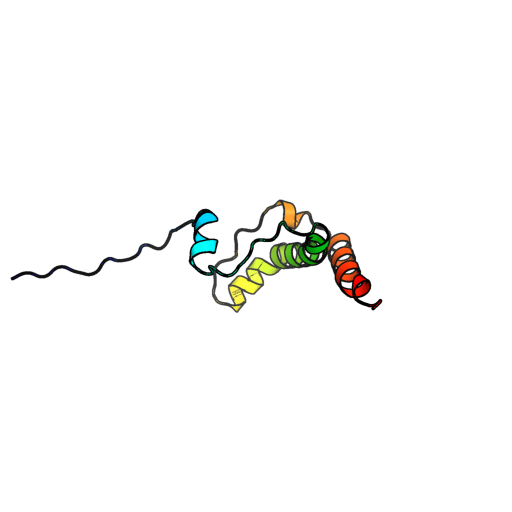44 78 LEU A N 1
ATOM 630 C CA . LEU A 1 78 ? 3.127 1.081 -10.088 1.00 92.44 78 LEU A CA 1
ATOM 631 C C . LEU A 1 78 ? 3.388 0.145 -11.272 1.00 92.44 78 LEU A C 1
ATOM 633 O O . LEU A 1 78 ? 2.569 0.096 -12.190 1.00 92.44 78 LEU A O 1
ATOM 637 N N . TYR A 1 79 ? 4.501 -0.591 -11.273 1.00 89.88 79 TYR A N 1
ATOM 638 C CA . TYR A 1 79 ? 4.796 -1.589 -12.302 1.00 89.88 79 TYR A CA 1
ATOM 639 C C . TYR A 1 79 ? 3.715 -2.671 -12.333 1.00 89.88 79 TYR A C 1
ATOM 641 O O . TYR A 1 79 ? 3.183 -2.998 -13.395 1.00 89.88 79 TYR A O 1
ATOM 649 N N . SER A 1 80 ? 3.338 -3.167 -11.155 1.00 88.12 80 SER A N 1
ATOM 650 C CA . SER A 1 80 ? 2.311 -4.190 -10.993 1.00 88.12 80 SER A CA 1
ATOM 651 C C . SER A 1 80 ? 0.934 -3.725 -11.490 1.00 88.12 80 SER A C 1
ATOM 653 O O . SER A 1 80 ? 0.255 -4.448 -12.223 1.00 88.12 80 SER A O 1
ATOM 655 N N . LEU A 1 81 ? 0.588 -2.466 -11.200 1.00 87.38 81 LEU A N 1
ATOM 656 C CA . LEU A 1 81 ? -0.633 -1.813 -11.654 1.00 87.38 81 LEU A CA 1
ATOM 657 C C . LEU A 1 81 ? -0.658 -1.707 -13.182 1.00 87.38 81 LEU A C 1
ATOM 659 O O . LEU A 1 81 ? -1.606 -2.143 -13.831 1.00 87.38 81 LEU A O 1
ATOM 663 N N . ARG A 1 82 ? 0.420 -1.179 -13.774 1.00 86.44 82 ARG A N 1
ATOM 664 C CA . ARG A 1 82 ? 0.553 -1.037 -15.231 1.00 86.44 82 ARG A CA 1
ATOM 665 C C . ARG A 1 82 ? 0.454 -2.381 -15.926 1.00 86.44 82 ARG A C 1
ATOM 667 O O . ARG A 1 82 ? -0.260 -2.481 -16.915 1.00 86.44 82 ARG A O 1
ATOM 674 N N . LYS A 1 83 ? 1.135 -3.409 -15.418 1.00 82.94 83 LYS A N 1
ATOM 675 C CA . LYS A 1 83 ? 1.073 -4.737 -16.026 1.00 82.94 83 LYS A CA 1
ATOM 676 C C . LYS A 1 83 ? -0.346 -5.299 -15.981 1.00 82.94 83 LYS A C 1
ATOM 678 O O . LYS A 1 83 ? -0.783 -5.810 -16.998 1.00 82.94 83 LYS A O 1
ATOM 683 N N . GLY A 1 84 ? -1.065 -5.155 -14.864 1.00 77.12 84 GLY A N 1
ATOM 684 C CA . GLY A 1 84 ? -2.452 -5.616 -14.733 1.00 77.12 84 GLY A CA 1
ATOM 685 C C . GLY A 1 84 ? -3.445 -4.907 -15.662 1.00 77.12 84 GLY A C 1
ATOM 686 O O . GLY A 1 84 ? -4.341 -5.550 -16.196 1.00 77.12 84 GLY A O 1
ATOM 687 N N . PHE A 1 85 ? -3.276 -3.600 -15.890 1.00 71.88 85 PHE A N 1
ATOM 688 C CA . PHE A 1 85 ? -4.164 -2.832 -16.775 1.00 71.88 85 PHE A CA 1
ATOM 689 C C . PHE A 1 85 ? -3.788 -2.919 -18.259 1.00 71.88 85 PHE A C 1
ATOM 691 O O . PHE A 1 85 ? -4.671 -2.929 -19.114 1.00 71.88 85 PHE A O 1
ATOM 698 N N . LEU A 1 86 ? -2.494 -2.983 -18.587 1.00 67.25 86 LEU A N 1
ATOM 699 C CA . LEU A 1 86 ? -2.012 -3.012 -19.972 1.00 67.25 86 LEU A CA 1
ATOM 700 C C . LEU A 1 86 ? -2.002 -4.425 -20.570 1.00 67.25 86 LEU A C 1
ATOM 702 O O . LEU A 1 86 ? -2.078 -4.559 -21.788 1.00 67.25 86 LEU A O 1
ATOM 706 N N . SER A 1 87 ? -1.954 -5.483 -19.752 1.00 61.38 87 SER A N 1
ATOM 707 C CA . SER A 1 87 ? -2.060 -6.867 -20.241 1.00 61.38 87 SER A CA 1
ATOM 708 C C . SER A 1 87 ? -3.465 -7.233 -20.736 1.00 61.38 87 SER A C 1
ATOM 710 O O . SER A 1 87 ? -3.611 -8.217 -21.457 1.00 61.38 87 SER A O 1
ATOM 712 N N . GLY A 1 88 ? -4.489 -6.443 -20.390 1.00 57.56 88 GLY A N 1
ATOM 713 C CA . GLY A 1 88 ? -5.877 -6.637 -20.823 1.00 57.56 88 GLY A CA 1
ATOM 714 C C . GLY A 1 88 ? -6.277 -5.894 -22.104 1.00 57.56 88 GLY A C 1
ATOM 715 O O . GLY A 1 88 ? -7.429 -6.001 -22.508 1.00 57.56 88 GLY A O 1
ATOM 716 N N . GLN A 1 89 ? -5.371 -5.136 -22.735 1.00 51.91 89 GLN A N 1
ATOM 717 C CA . GLN A 1 89 ? -5.687 -4.250 -23.874 1.00 51.91 89 GLN A CA 1
ATOM 718 C C . GLN A 1 89 ? -5.376 -4.848 -25.260 1.00 51.91 89 GLN A C 1
ATOM 720 O O . GLN A 1 89 ? -5.417 -4.138 -26.259 1.00 51.91 89 GLN A O 1
ATOM 725 N N . TYR A 1 90 ? -5.100 -6.152 -25.345 1.00 44.03 90 TYR A N 1
ATOM 726 C CA . TYR A 1 90 ? -4.980 -6.870 -26.618 1.00 44.03 90 TYR A CA 1
ATOM 727 C C . TYR A 1 90 ? -5.917 -8.083 -26.629 1.00 44.03 90 TYR A C 1
ATOM 729 O O . TYR A 1 90 ? -5.483 -9.217 -26.424 1.00 44.03 90 TYR A O 1
ATOM 737 N N . LYS A 1 91 ? -7.210 -7.833 -26.839 1.00 42.47 91 LYS A N 1
ATOM 738 C CA . LYS A 1 91 ? -8.178 -8.813 -27.343 1.00 42.47 91 LYS A CA 1
ATOM 739 C C . LYS A 1 91 ? -9.139 -8.133 -28.301 1.00 42.47 91 LYS A C 1
ATOM 741 O O . LYS A 1 91 ? -9.565 -7.005 -27.975 1.00 42.47 91 LYS A O 1
#

Secondary structure (DSSP, 8-state):
--------PPS-----TTTHHHH-TT---PPPPGGGGHHHHHHHHHHHHHHHHHHHHTT-PPP---HHHHT--HHHHHHHHHHHHHTTS--

Organism: Zoarces viviparus (NCBI:txid48416)